Protein AF-A0A947EAZ1-F1 (afdb_monomer_lite)

Secondary structure (DSSP, 8-state):
----PPPP---SSSSS-S-PPPS------SB-TTT--B--GGGS---S-TT-SSSSSEESHHHHHHHHHT-EEPPPTTS--TT-SS-SSEESHHHHHHHHHT-EETT-SSS-PPPSSHHHHHHHH-SS-HHHHHHHHHTT-SS---

Foldseek 3Di:
DDPPDDDQDDDPPPPPDSPDDDQQPDPDDQADPVPRDGDPHPVPPPLLALQPPVSPQFLDPVSLVVLVVQFFAADDPPDDDSLPSVPPRGSDDVSVVSSVVRGTGGPPPDPPDLQCDLVSLCVPPNPPDVVSSVVSVVSNPPDDDD

Structure (mmCIF, N/CA/C/O backbone):
data_AF-A0A947EAZ1-F1
#
_entry.id   AF-A0A947EAZ1-F1
#
loop_
_atom_site.group_PDB
_atom_site.id
_atom_site.type_symbol
_atom_site.label_atom_id
_atom_site.label_alt_id
_atom_site.label_comp_id
_atom_site.label_asym_id
_atom_site.label_entity_id
_atom_site.label_seq_id
_atom_site.pdbx_PDB_ins_code
_atom_site.Cartn_x
_atom_site.Cartn_y
_atom_site.Cartn_z
_atom_site.occupancy
_atom_site.B_iso_or_equiv
_atom_site.auth_seq_id
_atom_site.auth_comp_id
_atom_site.auth_asym_id
_atom_site.auth_atom_id
_atom_site.pdbx_PDB_model_num
ATOM 1 N N . MET A 1 1 ? -27.838 2.199 -45.015 1.00 45.12 1 MET A N 1
ATOM 2 C CA . MET A 1 1 ? -26.483 2.720 -44.759 1.00 45.12 1 MET A CA 1
ATOM 3 C C . MET A 1 1 ? -26.013 1.979 -43.521 1.00 45.12 1 MET A C 1
ATOM 5 O O . MET A 1 1 ? -26.511 2.280 -42.447 1.00 45.12 1 MET A O 1
ATOM 9 N N . ALA A 1 2 ? -25.256 0.896 -43.696 1.00 48.41 2 ALA A N 1
ATOM 10 C CA . ALA A 1 2 ? -24.680 0.163 -42.573 1.00 48.41 2 ALA A CA 1
ATOM 11 C C . ALA A 1 2 ? -23.362 0.857 -42.231 1.00 48.41 2 ALA A C 1
ATOM 13 O O . ALA A 1 2 ? -22.589 1.166 -43.136 1.00 48.41 2 ALA A O 1
ATOM 14 N N . ILE A 1 3 ? -23.172 1.186 -40.961 1.00 51.41 3 ILE A N 1
ATOM 15 C CA . ILE A 1 3 ? -21.906 1.707 -40.462 1.00 51.41 3 ILE A CA 1
ATOM 16 C C . ILE A 1 3 ? -21.014 0.469 -40.354 1.00 51.41 3 ILE A C 1
ATOM 18 O O . ILE A 1 3 ? -21.191 -0.326 -39.437 1.00 51.41 3 ILE A O 1
ATOM 22 N N . GLU A 1 4 ? -20.161 0.231 -41.348 1.00 51.47 4 GLU A N 1
ATOM 23 C CA . GLU A 1 4 ? -19.067 -0.730 -41.199 1.00 51.47 4 GLU A CA 1
ATOM 24 C C . GLU A 1 4 ? -18.125 -0.138 -40.150 1.00 51.47 4 GLU A C 1
ATOM 26 O O . GLU A 1 4 ? -17.529 0.918 -40.371 1.00 51.47 4 GLU A O 1
ATOM 31 N N . ALA A 1 5 ? -18.069 -0.764 -38.974 1.00 59.72 5 ALA A N 1
ATOM 32 C CA . ALA A 1 5 ? -16.995 -0.501 -38.032 1.00 59.72 5 ALA A CA 1
ATOM 33 C C . ALA A 1 5 ? -15.673 -0.811 -38.747 1.00 59.72 5 ALA A C 1
ATOM 35 O O . ALA A 1 5 ? -15.594 -1.781 -39.505 1.00 59.72 5 ALA A O 1
ATOM 36 N N . HIS A 1 6 ? -14.667 0.046 -38.572 1.00 63.91 6 HIS A N 1
ATOM 37 C CA . HIS A 1 6 ? -13.336 -0.258 -39.087 1.00 63.91 6 HIS A CA 1
ATOM 38 C C . HIS A 1 6 ? -12.886 -1.606 -38.504 1.00 63.91 6 HIS A C 1
ATOM 40 O O . HIS A 1 6 ? -13.128 -1.824 -37.317 1.00 63.91 6 HIS A O 1
ATOM 46 N N . PRO A 1 7 ? -12.306 -2.508 -39.320 1.00 68.88 7 PRO A N 1
ATOM 47 C CA . PRO A 1 7 ? -11.791 -3.766 -38.801 1.00 68.88 7 PRO A CA 1
ATOM 48 C C . PRO A 1 7 ? -10.711 -3.455 -37.769 1.00 68.88 7 PRO A C 1
ATOM 50 O O . PRO A 1 7 ? -9.896 -2.558 -38.006 1.00 68.88 7 PRO A O 1
ATOM 53 N N . ASP A 1 8 ? -10.748 -4.165 -36.645 1.00 75.69 8 ASP A N 1
ATOM 54 C CA . ASP A 1 8 ? -9.649 -4.134 -35.692 1.00 75.69 8 ASP A CA 1
ATOM 55 C C . ASP A 1 8 ? -8.404 -4.748 -36.336 1.00 75.69 8 ASP A C 1
ATOM 57 O O . ASP A 1 8 ? -8.518 -5.644 -37.176 1.00 75.69 8 ASP A O 1
ATOM 61 N N . THR A 1 9 ? -7.236 -4.188 -36.043 1.00 84.38 9 THR A N 1
ATOM 62 C CA . THR A 1 9 ? -5.968 -4.595 -36.674 1.00 84.38 9 THR A CA 1
ATOM 63 C C . THR A 1 9 ? -4.790 -4.561 -35.704 1.00 84.38 9 THR A C 1
ATOM 65 O O . THR A 1 9 ? -3.645 -4.493 -36.166 1.00 84.38 9 THR A O 1
ATOM 68 N N . PHE A 1 10 ? -5.037 -4.428 -34.398 1.00 83.44 10 PHE A N 1
ATOM 69 C CA . PHE A 1 10 ? -3.977 -4.171 -33.430 1.00 83.44 10 PHE A CA 1
ATOM 70 C C . PHE A 1 10 ? -4.006 -5.142 -32.250 1.00 83.44 10 PHE A C 1
ATOM 72 O O . PHE A 1 10 ? -4.624 -4.862 -31.236 1.00 83.44 10 PHE A O 1
ATOM 79 N N . ASP A 1 11 ? -3.186 -6.183 -32.355 1.00 83.62 11 ASP A N 1
ATOM 80 C CA . ASP A 1 11 ? -2.791 -7.082 -31.267 1.00 83.62 11 ASP A CA 1
ATOM 81 C C . ASP A 1 11 ? -2.188 -6.311 -30.064 1.00 83.62 11 ASP A C 1
ATOM 83 O O . ASP A 1 11 ? -1.036 -5.849 -30.097 1.00 83.62 11 ASP A O 1
ATOM 87 N N . LEU A 1 12 ? -2.996 -6.111 -29.013 1.00 79.75 12 LEU A N 1
ATOM 88 C CA . LEU A 1 12 ? -2.621 -5.363 -27.806 1.00 79.75 12 LEU A CA 1
ATOM 89 C C . LEU A 1 12 ? -1.857 -6.197 -26.766 1.00 79.75 12 LEU A C 1
ATOM 91 O O . LEU A 1 12 ? -1.069 -5.611 -26.015 1.00 79.75 12 LEU A O 1
ATOM 95 N N . ASP A 1 13 ? -2.083 -7.511 -26.680 1.00 75.56 13 ASP A N 1
ATOM 96 C CA . ASP A 1 13 ? -1.499 -8.378 -25.642 1.00 75.56 13 ASP A CA 1
ATOM 97 C C . ASP A 1 13 ? -0.397 -9.327 -26.154 1.00 75.56 13 ASP A C 1
ATOM 99 O O . ASP A 1 13 ? 0.330 -9.935 -25.359 1.00 75.56 13 ASP A O 1
ATOM 103 N N . GLY A 1 14 ? -0.165 -9.340 -27.465 1.00 83.62 14 GLY A N 1
ATOM 104 C CA . GLY A 1 14 ? 0.956 -9.986 -28.131 1.00 83.62 14 GLY A CA 1
ATOM 105 C C . GLY A 1 14 ? 0.789 -11.490 -28.327 1.00 83.62 14 GLY A C 1
ATOM 106 O O . GLY A 1 14 ? 1.807 -12.178 -28.499 1.00 83.62 14 GLY A O 1
ATOM 107 N N . ASP A 1 15 ? -0.432 -12.023 -28.251 1.00 85.06 15 ASP A N 1
ATOM 108 C CA . ASP A 1 15 ? -0.695 -13.455 -28.414 1.00 85.06 15 ASP A CA 1
ATOM 109 C C . ASP A 1 15 ? -0.904 -13.890 -29.881 1.00 85.06 15 ASP A C 1
ATOM 111 O O . ASP A 1 15 ? -0.826 -15.087 -30.201 1.00 85.06 15 ASP A O 1
ATOM 115 N N . GLY A 1 16 ? -0.990 -12.913 -30.789 1.00 81.12 16 GLY A N 1
ATOM 116 C CA . GLY A 1 16 ? -1.001 -13.108 -32.232 1.00 81.12 16 GLY A CA 1
ATOM 117 C C . GLY A 1 16 ? -2.388 -13.207 -32.860 1.00 81.12 16 GLY A C 1
ATOM 118 O O . GLY A 1 16 ? -2.468 -13.620 -34.027 1.00 81.12 16 GLY A O 1
ATOM 119 N N . ASP A 1 17 ? -3.444 -12.840 -32.137 1.00 85.12 17 ASP A N 1
ATOM 120 C CA . ASP A 1 17 ? -4.743 -12.507 -32.715 1.00 85.12 17 ASP A CA 1
ATOM 121 C C . ASP A 1 17 ? -5.172 -11.052 -32.426 1.00 85.12 17 ASP A C 1
ATOM 123 O O . ASP A 1 17 ? -4.487 -10.305 -31.735 1.00 85.12 17 ASP A O 1
ATOM 127 N N . ASP A 1 18 ? -6.240 -10.621 -33.104 1.00 84.31 18 ASP A N 1
ATOM 128 C CA . ASP A 1 18 ? -6.851 -9.292 -32.944 1.00 84.31 18 ASP A CA 1
ATOM 129 C C . ASP A 1 18 ? -8.175 -9.419 -32.140 1.00 84.31 18 ASP A C 1
ATOM 131 O O . ASP A 1 18 ? -9.098 -8.626 -32.323 1.00 84.31 18 ASP A O 1
ATOM 135 N N . ASP A 1 19 ? -8.350 -10.508 -31.372 1.00 77.50 19 ASP A N 1
ATOM 136 C CA . ASP A 1 19 ? -9.519 -10.749 -30.518 1.00 77.50 19 ASP A CA 1
ATOM 137 C C . ASP A 1 19 ? -9.142 -10.382 -29.075 1.00 77.50 19 ASP A C 1
ATOM 139 O O . ASP A 1 19 ? -8.857 -11.237 -28.234 1.00 77.50 19 ASP A O 1
ATOM 143 N N . GLU A 1 20 ? -9.178 -9.091 -28.745 1.00 69.75 20 GLU A N 1
ATOM 144 C CA . GLU A 1 20 ? -8.755 -8.662 -27.416 1.00 69.75 20 GLU A CA 1
ATOM 145 C C . GLU A 1 20 ? -9.798 -9.081 -26.368 1.00 69.75 20 GLU A C 1
ATOM 147 O O . GLU A 1 20 ? -10.984 -8.719 -26.469 1.00 69.75 20 GLU A O 1
ATOM 152 N N . PRO A 1 21 ? -9.401 -9.802 -25.302 1.00 61.66 21 PRO A N 1
ATOM 153 C CA . PRO A 1 21 ? -10.287 -9.986 -24.172 1.00 61.66 21 PRO A CA 1
ATOM 154 C C . PRO A 1 21 ? -10.644 -8.601 -23.630 1.00 61.66 21 PRO A C 1
ATOM 156 O O . PRO A 1 21 ? -9.773 -7.786 -23.309 1.00 61.66 21 PRO A O 1
ATOM 159 N N . THR A 1 22 ? -11.946 -8.321 -23.505 1.00 55.69 22 THR A N 1
ATOM 160 C CA . THR A 1 22 ? -12.371 -7.165 -22.718 1.00 55.69 22 THR A CA 1
ATOM 161 C C . THR A 1 22 ? -11.707 -7.260 -21.337 1.00 55.69 22 THR A C 1
ATOM 163 O O . THR A 1 22 ? -11.517 -8.373 -20.848 1.00 55.69 22 THR A O 1
ATOM 166 N N . PRO A 1 23 ? -11.318 -6.146 -20.690 1.00 57.59 23 PRO A N 1
ATOM 167 C CA . PRO A 1 23 ? -10.522 -6.184 -19.455 1.00 57.59 23 PRO A CA 1
ATOM 168 C C . PRO A 1 23 ? -11.138 -6.919 -18.236 1.00 57.59 23 PRO A C 1
ATOM 170 O O . PRO A 1 23 ? -10.601 -6.824 -17.139 1.00 57.59 23 PRO A O 1
ATOM 173 N N . ASP A 1 24 ? -12.254 -7.636 -18.358 1.00 57.22 24 ASP A N 1
ATOM 174 C CA . ASP A 1 24 ? -12.866 -8.469 -17.318 1.00 57.22 24 ASP A CA 1
ATOM 175 C C . ASP A 1 24 ? -12.293 -9.898 -17.344 1.00 57.22 24 ASP A C 1
ATOM 177 O O . ASP A 1 24 ? -12.861 -10.842 -17.892 1.00 57.22 24 ASP A O 1
ATOM 181 N N . ARG A 1 25 ? -11.103 -10.080 -16.761 1.00 54.19 25 ARG A N 1
ATOM 182 C CA . ARG A 1 25 ? -10.457 -11.399 -16.635 1.00 54.19 25 ARG A CA 1
ATOM 183 C C . ARG A 1 25 ? -11.120 -12.274 -15.557 1.00 54.19 25 ARG A C 1
ATOM 185 O O . ARG A 1 25 ? -10.440 -12.816 -14.685 1.00 54.19 25 ARG A O 1
ATOM 192 N N . ASP A 1 26 ? -12.424 -12.485 -15.611 1.00 60.81 26 ASP A N 1
ATOM 193 C CA . ASP A 1 26 ? -13.119 -13.386 -14.703 1.00 60.81 26 ASP A CA 1
ATOM 194 C C . ASP A 1 26 ? -14.304 -14.065 -15.405 1.00 60.81 26 ASP A C 1
ATOM 196 O O . ASP A 1 26 ? -15.175 -13.457 -16.006 1.00 60.81 26 ASP A O 1
ATOM 200 N N . ARG A 1 27 ? -14.389 -15.401 -15.343 1.00 51.78 27 ARG A N 1
ATOM 201 C CA . ARG A 1 27 ? -15.601 -16.131 -15.785 1.00 51.78 27 ARG A CA 1
ATOM 202 C C . ARG A 1 27 ? -16.759 -15.950 -14.784 1.00 51.78 27 ARG A C 1
ATOM 204 O O . ARG A 1 27 ? -17.506 -16.899 -14.529 1.00 51.78 27 ARG A O 1
ATOM 211 N N . GLY A 1 28 ? -16.854 -14.777 -14.166 1.00 56.34 28 GLY A N 1
ATOM 212 C CA . GLY A 1 28 ? -17.912 -14.369 -13.262 1.00 56.34 28 GLY A CA 1
ATOM 213 C C . GLY A 1 28 ? -19.186 -14.034 -14.027 1.00 56.34 28 GLY A C 1
ATOM 214 O O . GLY A 1 28 ? -19.186 -13.762 -15.227 1.00 56.34 28 GLY A O 1
ATOM 215 N N . ASN A 1 29 ? -20.325 -14.124 -13.346 1.00 60.59 29 ASN A N 1
ATOM 216 C CA . ASN A 1 29 ? -21.583 -13.688 -13.932 1.00 60.59 29 ASN A CA 1
ATOM 217 C C . ASN A 1 29 ? -21.661 -12.164 -13.790 1.00 60.59 29 ASN A C 1
ATOM 219 O O . ASN A 1 29 ? -21.826 -11.682 -12.673 1.00 60.59 29 ASN A O 1
ATOM 223 N N . ARG A 1 30 ? -21.626 -11.435 -14.914 1.00 59.81 30 ARG A N 1
ATOM 224 C CA . ARG A 1 30 ? -21.576 -9.955 -14.975 1.00 59.81 30 ARG A CA 1
ATOM 225 C C . ARG A 1 30 ? -22.678 -9.205 -14.201 1.00 59.81 30 ARG A C 1
ATOM 227 O O . ARG A 1 30 ? -22.620 -7.998 -13.996 1.00 59.81 30 ARG A O 1
ATOM 234 N N . ILE A 1 31 ? -23.735 -9.916 -13.812 1.00 59.59 31 ILE A N 1
ATOM 235 C CA . ILE A 1 31 ? -24.776 -9.441 -12.902 1.00 59.59 31 ILE A CA 1
ATOM 236 C C . ILE A 1 31 ? -24.981 -10.536 -11.863 1.00 59.59 31 ILE A C 1
ATOM 238 O O . ILE A 1 31 ? -25.527 -11.604 -12.171 1.00 59.59 31 ILE A O 1
ATOM 242 N N . SER A 1 32 ? -24.570 -10.282 -10.626 1.00 61.16 32 SER A N 1
ATOM 243 C CA . SER A 1 32 ? -24.906 -11.168 -9.518 1.00 61.16 32 SER A CA 1
ATOM 244 C C . SER A 1 32 ? -26.227 -10.705 -8.901 1.00 61.16 32 SER A C 1
ATOM 246 O O . SER A 1 32 ? -26.346 -9.664 -8.260 1.00 61.16 32 SER A O 1
ATOM 248 N N . VAL A 1 33 ? -27.278 -11.492 -9.129 1.00 60.97 33 VAL A N 1
ATOM 249 C CA . VAL A 1 33 ? -28.623 -11.192 -8.604 1.00 60.97 33 VAL A CA 1
ATOM 250 C C . VAL A 1 33 ? -28.656 -11.296 -7.069 1.00 60.97 33 VAL A C 1
ATOM 252 O O . VAL A 1 33 ? -29.577 -10.795 -6.436 1.00 60.97 33 VAL A O 1
ATOM 255 N N . GLU A 1 34 ? -27.646 -11.931 -6.465 1.00 63.78 34 GLU A N 1
ATOM 256 C CA . GLU A 1 34 ? -27.519 -12.088 -5.013 1.00 63.78 34 GLU A CA 1
ATOM 257 C C . GLU A 1 34 ? -26.873 -10.893 -4.305 1.00 63.78 34 GLU A C 1
ATOM 259 O O . GLU A 1 34 ? -27.211 -10.658 -3.147 1.00 63.78 34 GLU A O 1
ATOM 264 N N . THR A 1 35 ? -25.975 -10.138 -4.952 1.00 56.28 35 THR A N 1
ATOM 265 C CA . THR A 1 35 ? -25.279 -9.013 -4.294 1.00 56.28 35 THR A CA 1
ATOM 266 C C . THR A 1 35 ? -25.651 -7.642 -4.860 1.00 56.28 35 THR A C 1
ATOM 268 O O . THR A 1 35 ? -25.214 -6.640 -4.307 1.00 56.28 35 THR A O 1
ATOM 271 N N . GLU A 1 36 ? -26.475 -7.573 -5.919 1.00 62.66 36 GLU A N 1
ATOM 272 C CA . GLU A 1 36 ? -26.823 -6.326 -6.636 1.00 62.66 36 GLU A CA 1
ATOM 273 C C . GLU A 1 36 ? -25.596 -5.533 -7.131 1.00 62.66 36 GLU A C 1
ATOM 275 O O . GLU A 1 36 ? -25.705 -4.358 -7.486 1.00 62.66 36 GLU A O 1
ATOM 280 N N . LEU A 1 37 ? -24.430 -6.177 -7.199 1.00 58.22 37 LEU A N 1
ATOM 281 C CA . LEU A 1 37 ? -23.212 -5.589 -7.735 1.00 58.22 37 LEU A CA 1
ATOM 282 C C . LEU A 1 37 ? -23.124 -5.871 -9.238 1.00 58.22 37 LEU A C 1
ATOM 284 O O . LEU A 1 37 ? -23.374 -6.992 -9.703 1.00 58.22 37 LEU A O 1
ATOM 288 N N . VAL A 1 38 ? -22.813 -4.813 -9.987 1.00 62.00 38 VAL A N 1
ATOM 289 C CA . VAL A 1 38 ? -22.510 -4.864 -11.419 1.00 62.00 38 VAL A CA 1
ATOM 290 C C . VAL A 1 38 ? -21.013 -5.043 -11.541 1.00 62.00 38 VAL A C 1
ATOM 292 O O . VAL A 1 38 ? -20.299 -4.164 -11.084 1.00 62.00 38 VAL A O 1
ATOM 295 N N . ASP A 1 39 ? -20.597 -6.127 -12.182 1.00 59.25 39 ASP A N 1
ATOM 296 C CA . ASP A 1 39 ? -19.209 -6.393 -12.546 1.00 59.25 39 ASP A CA 1
ATOM 297 C C . ASP A 1 39 ? -18.726 -5.363 -13.590 1.00 59.25 39 ASP A C 1
ATOM 299 O O . ASP A 1 39 ? -19.254 -5.285 -14.708 1.00 59.25 39 ASP A O 1
ATOM 303 N N . LEU A 1 40 ? -17.771 -4.520 -13.197 1.00 61.38 40 LEU A N 1
ATOM 304 C CA . LEU A 1 40 ? -17.117 -3.493 -14.017 1.00 61.38 40 LEU A CA 1
ATOM 305 C C . LEU A 1 40 ? -15.745 -3.937 -14.579 1.00 61.38 40 LEU A C 1
ATOM 307 O O . LEU A 1 40 ? -15.012 -3.096 -15.115 1.00 61.38 40 LEU A O 1
ATOM 311 N N . GLY A 1 41 ? -15.380 -5.223 -14.492 1.00 57.75 41 GLY A N 1
ATOM 312 C CA . GLY A 1 41 ? -14.123 -5.773 -15.018 1.00 57.75 41 GLY A CA 1
ATOM 313 C C . GLY A 1 41 ? -12.860 -5.249 -14.315 1.00 57.75 41 GLY A C 1
ATOM 314 O O . GLY A 1 41 ? -12.852 -5.038 -13.106 1.00 57.75 41 GLY A O 1
ATOM 315 N N . ALA A 1 42 ? -11.771 -4.985 -15.058 1.00 52.06 42 ALA A N 1
ATOM 316 C CA . ALA A 1 42 ? -10.493 -4.458 -14.528 1.00 52.06 42 ALA A CA 1
ATOM 317 C C . ALA A 1 42 ? -10.591 -3.167 -13.684 1.00 52.06 42 ALA A C 1
ATOM 319 O O . ALA A 1 42 ? -9.617 -2.792 -13.033 1.00 52.06 42 ALA A O 1
ATOM 320 N N . TYR A 1 43 ? -11.735 -2.480 -13.676 1.00 50.00 43 TYR A N 1
ATOM 321 C CA . TYR A 1 43 ? -11.979 -1.317 -12.820 1.00 50.00 43 TYR A CA 1
ATOM 322 C C . TYR A 1 43 ? -12.484 -1.676 -11.412 1.00 50.00 43 TYR A C 1
ATOM 324 O O . TYR A 1 43 ? -12.612 -0.779 -10.581 1.00 50.00 43 TYR A O 1
ATOM 332 N N . GLU A 1 44 ? -12.761 -2.951 -11.121 1.00 50.91 44 GLU A N 1
ATOM 333 C CA . GLU A 1 44 ? -13.198 -3.412 -9.793 1.00 50.91 44 GLU A CA 1
ATOM 334 C C . GLU A 1 44 ? -12.052 -3.752 -8.849 1.00 50.91 44 GLU A C 1
ATOM 336 O O . GLU A 1 44 ? -12.248 -3.759 -7.634 1.00 50.91 44 GLU A O 1
ATOM 341 N N . HIS A 1 45 ? -10.841 -3.973 -9.373 1.00 50.03 45 HIS A N 1
ATOM 342 C CA . HIS A 1 45 ? -9.652 -4.150 -8.542 1.00 50.03 45 HIS A CA 1
ATOM 343 C C . HIS A 1 45 ? -9.134 -2.795 -8.046 1.00 50.03 45 HIS A C 1
ATOM 345 O O . HIS A 1 45 ? -7.973 -2.421 -8.214 1.00 50.03 45 HIS A O 1
ATOM 351 N N . VAL A 1 46 ? -10.020 -2.039 -7.409 1.00 52.53 46 VAL A N 1
ATOM 352 C CA . VAL A 1 46 ? -9.607 -1.000 -6.482 1.00 52.53 46 VAL A CA 1
ATOM 353 C C . VAL A 1 46 ? -9.254 -1.746 -5.203 1.00 52.53 46 VAL A C 1
ATOM 355 O O . VAL A 1 46 ? -10.099 -1.905 -4.323 1.00 52.53 46 VAL A O 1
ATOM 358 N N . SER A 1 47 ? -8.015 -2.244 -5.092 1.00 56.16 47 SER A N 1
ATOM 359 C CA . SER A 1 47 ? -7.487 -2.497 -3.754 1.00 56.16 47 SER A CA 1
ATOM 360 C C . SER A 1 47 ? -7.542 -1.140 -3.058 1.00 56.16 47 SER A C 1
ATOM 362 O O . SER A 1 47 ? -6.859 -0.183 -3.422 1.00 56.16 47 SER A O 1
ATOM 364 N N . VAL A 1 48 ? -8.475 -0.998 -2.116 1.00 65.94 48 VAL A N 1
ATOM 365 C CA . VAL A 1 48 ? -8.732 0.293 -1.457 1.00 65.94 48 VAL A CA 1
ATOM 366 C C . VAL A 1 48 ? -7.527 0.722 -0.601 1.00 65.94 48 VAL A C 1
ATOM 368 O O . VAL A 1 48 ? -7.480 1.839 -0.094 1.00 65.94 48 VAL A O 1
ATOM 371 N N . CYS A 1 49 ? -6.521 -0.151 -0.512 1.00 80.94 49 CYS A N 1
ATOM 372 C CA . CYS A 1 49 ? -5.182 0.119 -0.037 1.00 80.94 49 CYS A CA 1
ATOM 373 C C . CYS A 1 49 ? -4.153 -0.337 -1.078 1.00 80.94 49 CYS A C 1
ATOM 375 O O . CYS A 1 49 ? -3.964 -1.540 -1.253 1.00 80.94 49 CYS A O 1
ATOM 377 N N . PRO A 1 50 ? -3.409 0.579 -1.711 1.00 86.62 50 PRO A N 1
ATOM 378 C CA . PRO A 1 50 ? -2.237 0.192 -2.496 1.00 86.62 50 PRO A CA 1
ATOM 379 C C . PRO A 1 50 ? -1.103 -0.386 -1.626 1.00 86.62 50 PRO A C 1
ATOM 381 O O . PRO A 1 50 ? -0.165 -0.965 -2.152 1.00 86.62 50 PRO A O 1
ATOM 384 N N . ALA A 1 51 ? -1.193 -0.228 -0.302 1.00 91.00 51 ALA A N 1
ATOM 385 C CA . ALA A 1 51 ? -0.227 -0.712 0.679 1.00 91.00 51 ALA A CA 1
ATOM 386 C C . ALA A 1 51 ? -0.581 -2.076 1.308 1.00 91.00 51 ALA A C 1
ATOM 388 O O . ALA A 1 51 ? 0.139 -2.509 2.199 1.00 91.00 51 ALA A O 1
ATOM 389 N N . ASP A 1 52 ? -1.685 -2.714 0.903 1.00 91.69 52 ASP A N 1
ATOM 390 C CA . ASP A 1 52 ? -2.053 -4.072 1.333 1.00 91.69 52 ASP A CA 1
ATOM 391 C C . ASP A 1 52 ? -1.473 -5.074 0.325 1.00 91.69 52 ASP A C 1
ATOM 393 O O . ASP A 1 52 ? -2.007 -5.266 -0.771 1.00 91.69 52 ASP A O 1
ATOM 397 N N . PHE A 1 53 ? -0.316 -5.636 0.662 1.00 91.50 53 PHE A N 1
ATOM 398 C CA . PHE A 1 53 ? 0.477 -6.473 -0.233 1.00 91.50 53 PHE A CA 1
ATOM 399 C C . PHE A 1 53 ? 0.191 -7.965 -0.057 1.00 91.50 53 PHE A C 1
ATOM 401 O O . PHE A 1 53 ? 0.436 -8.732 -0.990 1.00 91.50 53 PHE A O 1
ATOM 408 N N . ASP A 1 54 ? -0.280 -8.408 1.115 1.00 90.56 54 ASP A N 1
ATOM 409 C CA . ASP A 1 54 ? -0.722 -9.799 1.308 1.00 90.56 54 ASP A CA 1
ATOM 410 C C . ASP A 1 54 ? -2.214 -10.034 1.017 1.00 90.56 54 ASP A C 1
ATOM 412 O O . ASP A 1 54 ? -2.629 -11.193 0.890 1.00 90.56 54 ASP A O 1
ATOM 416 N N . GLY A 1 55 ? -2.983 -8.966 0.795 1.00 87.75 55 GLY A N 1
ATOM 417 C CA . GLY A 1 55 ? -4.375 -9.013 0.360 1.00 87.75 55 GLY A CA 1
ATOM 418 C C . GLY A 1 55 ? -5.345 -9.382 1.480 1.00 87.75 55 GLY A C 1
ATOM 419 O O . GLY A 1 55 ? -6.432 -9.905 1.195 1.00 87.75 55 GLY A O 1
ATOM 420 N N . ASP A 1 56 ? -4.966 -9.171 2.741 1.00 88.06 56 ASP A N 1
ATOM 421 C CA . ASP A 1 56 ? -5.798 -9.480 3.905 1.00 88.06 56 ASP A CA 1
ATOM 422 C C . ASP A 1 56 ? -6.788 -8.356 4.278 1.00 88.06 56 ASP A C 1
ATOM 424 O O . ASP A 1 56 ? -7.596 -8.520 5.200 1.00 88.06 56 ASP A O 1
ATOM 428 N N . GLN A 1 57 ? -6.803 -7.269 3.496 1.00 86.19 57 GLN A N 1
ATOM 429 C CA . GLN A 1 57 ? -7.600 -6.054 3.685 1.00 86.19 57 GLN A CA 1
ATOM 430 C C . GLN A 1 57 ? -7.178 -5.221 4.900 1.00 86.19 57 GLN A C 1
ATOM 432 O O . GLN A 1 57 ? -7.971 -4.403 5.384 1.00 86.19 57 GLN A O 1
ATOM 437 N N . ILE A 1 58 ? -5.956 -5.394 5.407 1.00 86.31 58 ILE A N 1
ATOM 438 C CA . ILE A 1 58 ? -5.388 -4.644 6.525 1.00 86.31 58 ILE A CA 1
ATOM 439 C C . ILE A 1 58 ? -3.951 -4.248 6.185 1.00 86.31 58 ILE A C 1
ATOM 441 O O . ILE A 1 58 ? -3.059 -5.076 6.163 1.00 86.31 58 ILE A O 1
ATOM 445 N N . VAL A 1 59 ? -3.674 -2.948 6.082 1.00 91.12 59 VAL A N 1
ATOM 446 C CA . VAL A 1 59 ? -2.288 -2.469 6.013 1.00 91.12 59 VAL A CA 1
ATOM 447 C C . VAL A 1 59 ? -1.660 -2.580 7.397 1.00 91.12 59 VAL A C 1
ATOM 449 O O . VAL A 1 59 ? -2.006 -1.839 8.325 1.00 91.12 59 VAL A O 1
ATOM 452 N N . GLY A 1 60 ? -0.730 -3.508 7.557 1.00 92.00 60 GLY A N 1
ATOM 453 C CA . GLY A 1 60 ? -0.136 -3.825 8.842 1.00 92.00 60 GLY A CA 1
ATOM 454 C C . GLY A 1 60 ? 1.349 -4.145 8.785 1.00 92.00 60 GLY A C 1
ATOM 455 O O . GLY A 1 60 ? 2.119 -3.732 7.918 1.00 92.00 60 GLY A O 1
ATOM 456 N N . PHE A 1 61 ? 1.789 -4.882 9.802 1.00 95.81 61 PHE A N 1
ATOM 457 C CA . PHE A 1 61 ? 3.200 -5.220 9.949 1.00 95.81 61 PHE A CA 1
ATOM 458 C C . PHE A 1 61 ? 3.685 -6.188 8.866 1.00 95.81 61 PHE A C 1
ATOM 460 O O . PHE A 1 61 ? 4.856 -6.139 8.494 1.00 95.81 61 PHE A O 1
ATOM 467 N N . ALA A 1 62 ? 2.803 -7.057 8.366 1.00 95.94 62 ALA A N 1
ATOM 468 C CA . ALA A 1 62 ? 3.125 -7.960 7.272 1.00 95.94 62 ALA A CA 1
ATOM 469 C C . ALA A 1 62 ? 3.468 -7.166 6.004 1.00 95.94 62 ALA A C 1
ATOM 471 O O . ALA A 1 62 ? 4.542 -7.374 5.438 1.00 95.94 62 ALA A O 1
ATOM 472 N N . ASP A 1 63 ? 2.653 -6.178 5.642 1.00 95.44 63 ASP A N 1
ATOM 473 C CA . ASP A 1 63 ? 2.885 -5.310 4.482 1.00 95.44 63 ASP A CA 1
ATOM 474 C C . ASP A 1 63 ? 4.142 -4.464 4.622 1.00 95.44 63 ASP A C 1
ATOM 476 O O . ASP A 1 63 ? 4.963 -4.390 3.707 1.00 95.44 63 ASP A O 1
ATOM 480 N N . LEU A 1 64 ? 4.358 -3.891 5.809 1.00 96.81 64 LEU A N 1
ATOM 481 C CA . LEU A 1 64 ? 5.579 -3.149 6.103 1.00 96.81 64 LEU A CA 1
ATOM 482 C C . LEU A 1 64 ? 6.827 -4.015 5.898 1.00 96.81 64 LEU A C 1
ATOM 484 O O . LEU A 1 64 ? 7.814 -3.557 5.321 1.00 96.81 64 LEU A O 1
ATOM 488 N N . LEU A 1 65 ? 6.809 -5.264 6.370 1.00 97.56 65 LEU A N 1
ATOM 489 C CA . LEU A 1 65 ? 7.931 -6.174 6.165 1.00 97.56 65 LEU A CA 1
ATOM 490 C C . LEU A 1 65 ? 8.125 -6.522 4.689 1.00 97.56 65 LEU A C 1
ATOM 492 O O . LEU A 1 65 ? 9.272 -6.628 4.258 1.00 97.56 65 LEU A O 1
ATOM 496 N N . GLN A 1 66 ? 7.046 -6.679 3.921 1.00 96.12 66 GLN A N 1
ATOM 497 C CA . GLN A 1 66 ? 7.136 -6.921 2.482 1.00 96.12 66 GLN A CA 1
ATOM 498 C C . GLN A 1 66 ? 7.751 -5.725 1.742 1.00 96.12 66 GLN A C 1
ATOM 500 O O . GLN A 1 66 ? 8.645 -5.928 0.920 1.00 96.12 66 GLN A O 1
ATOM 505 N N . LEU A 1 67 ? 7.375 -4.490 2.091 1.00 97.06 67 LEU A N 1
ATOM 506 C CA . LEU A 1 67 ? 7.999 -3.282 1.541 1.00 97.06 67 LEU A CA 1
ATOM 507 C C . LEU A 1 67 ? 9.493 -3.220 1.878 1.00 97.06 67 LEU A C 1
ATOM 509 O O . LEU A 1 67 ? 10.333 -3.053 0.997 1.00 97.06 67 LEU A O 1
ATOM 513 N N . LEU A 1 68 ? 9.849 -3.413 3.152 1.00 97.06 68 LEU A N 1
ATOM 514 C CA . LEU A 1 68 ? 11.246 -3.364 3.596 1.00 97.06 68 LEU A CA 1
ATOM 515 C C . LEU A 1 68 ? 12.103 -4.487 2.994 1.00 97.06 68 LEU A C 1
ATOM 517 O O . LEU A 1 68 ? 13.307 -4.304 2.807 1.00 97.06 68 LEU A O 1
ATOM 521 N N . ALA A 1 69 ? 11.509 -5.643 2.693 1.00 97.00 69 ALA A N 1
ATOM 522 C CA . ALA A 1 69 ? 12.197 -6.749 2.032 1.00 97.00 69 ALA A CA 1
ATOM 523 C C . ALA A 1 69 ? 12.556 -6.441 0.569 1.00 97.00 69 ALA A C 1
ATOM 525 O O . ALA A 1 69 ? 13.511 -7.024 0.054 1.00 97.00 69 ALA A O 1
ATOM 526 N N . ASN A 1 70 ? 11.834 -5.519 -0.072 1.00 95.75 70 ASN A N 1
ATOM 527 C CA . ASN A 1 70 ? 12.001 -5.143 -1.477 1.00 95.75 70 ASN A CA 1
ATOM 528 C C . ASN A 1 70 ? 12.574 -3.727 -1.653 1.00 95.75 70 ASN A C 1
ATOM 530 O O . ASN A 1 70 ? 12.398 -3.112 -2.696 1.00 95.75 70 ASN A O 1
ATOM 534 N N . TRP A 1 71 ? 13.277 -3.213 -0.641 1.00 97.56 71 TRP A N 1
ATOM 535 C CA . TRP A 1 71 ? 13.838 -1.863 -0.647 1.00 97.56 71 TRP A CA 1
ATOM 536 C C . TRP A 1 71 ? 14.877 -1.641 -1.757 1.00 97.56 71 TRP A C 1
ATOM 538 O O . TRP A 1 71 ? 15.820 -2.428 -1.904 1.00 97.56 71 TRP A O 1
ATOM 548 N N . GLY A 1 72 ? 14.788 -0.496 -2.436 1.00 96.50 72 GLY A N 1
ATOM 549 C CA . GLY A 1 72 ? 15.696 -0.086 -3.506 1.00 96.50 72 GLY A CA 1
ATOM 550 C C . GLY A 1 72 ? 15.055 -0.136 -4.898 1.00 96.50 72 GLY A C 1
ATOM 551 O O . GLY A 1 72 ? 13.833 -0.134 -5.005 1.00 96.50 72 GLY A O 1
ATOM 552 N N . PRO A 1 73 ? 15.868 -0.159 -5.969 1.00 96.69 73 PRO A N 1
ATOM 553 C CA . PRO A 1 73 ? 15.370 -0.006 -7.330 1.00 96.69 73 PRO A CA 1
ATOM 554 C C . PRO A 1 73 ? 14.484 -1.166 -7.756 1.00 96.69 73 PRO A C 1
ATOM 556 O O . PRO A 1 73 ? 14.833 -2.338 -7.558 1.00 96.69 73 PRO A O 1
ATOM 559 N N . CYS A 1 74 ? 13.379 -0.824 -8.412 1.00 95.38 74 CYS A N 1
ATOM 560 C CA . CYS A 1 74 ? 12.489 -1.805 -8.999 1.00 95.38 74 CYS A CA 1
ATOM 561 C C . CYS A 1 74 ? 13.170 -2.561 -10.154 1.00 95.38 74 CYS A C 1
ATOM 563 O O . CYS A 1 74 ? 14.024 -2.024 -10.871 1.00 95.38 74 CYS A O 1
ATOM 565 N N . PRO A 1 75 ? 12.822 -3.844 -10.354 1.00 91.56 75 PRO A N 1
ATOM 566 C CA . PRO A 1 75 ? 13.300 -4.607 -11.496 1.00 91.56 75 PRO A CA 1
ATOM 567 C C . PRO A 1 75 ? 12.752 -4.031 -12.809 1.00 91.56 75 PRO A C 1
ATOM 569 O O . PRO A 1 75 ? 11.655 -3.488 -12.867 1.00 91.56 75 PRO A O 1
ATOM 572 N N . ALA A 1 76 ? 13.511 -4.193 -13.896 1.00 85.81 76 ALA A N 1
ATOM 573 C CA . ALA A 1 76 ? 13.051 -3.764 -15.211 1.00 85.81 76 ALA A CA 1
ATOM 574 C C . ALA A 1 76 ? 11.824 -4.587 -15.677 1.00 85.81 76 ALA A C 1
ATOM 576 O O . ALA A 1 76 ? 11.735 -5.788 -15.372 1.00 85.81 76 ALA A O 1
ATOM 577 N N . PRO A 1 77 ? 10.923 -3.988 -16.483 1.00 80.25 77 PRO A N 1
ATOM 578 C CA . PRO A 1 77 ? 9.794 -4.696 -17.078 1.00 80.25 77 PRO A CA 1
ATOM 579 C C . PRO A 1 77 ? 10.234 -5.974 -17.816 1.00 80.25 77 PRO A C 1
ATOM 581 O O . PRO A 1 77 ? 11.307 -5.988 -18.432 1.00 80.25 77 PRO A O 1
ATOM 584 N N . PRO A 1 78 ? 9.434 -7.057 -17.783 1.00 81.38 78 PRO A N 1
ATOM 585 C CA . PRO A 1 78 ? 8.036 -7.125 -17.336 1.00 81.38 78 PRO A CA 1
ATOM 586 C C . PRO A 1 78 ? 7.854 -7.517 -15.858 1.00 81.38 78 PRO A C 1
ATOM 588 O O . PRO A 1 78 ? 6.765 -7.922 -15.467 1.00 81.38 78 PRO A O 1
ATOM 591 N N . THR A 1 79 ? 8.912 -7.480 -15.042 1.00 84.81 79 THR A N 1
ATOM 592 C CA . THR A 1 79 ? 8.793 -7.867 -13.627 1.00 84.81 79 THR A CA 1
ATOM 593 C C . THR A 1 79 ? 8.039 -6.781 -12.866 1.00 84.81 79 THR A C 1
ATOM 595 O O . THR A 1 79 ? 8.422 -5.618 -12.932 1.00 84.81 79 THR A O 1
ATOM 598 N N . GLU A 1 80 ? 6.981 -7.155 -12.153 1.00 84.56 80 GLU A N 1
ATOM 599 C CA . GLU A 1 80 ? 6.175 -6.212 -11.375 1.00 84.56 80 GLU A CA 1
ATOM 600 C C . GLU A 1 80 ? 6.892 -5.782 -10.085 1.00 84.56 80 GLU A C 1
ATOM 602 O O . GLU A 1 80 ? 7.659 -6.549 -9.494 1.00 84.56 80 GLU A O 1
ATOM 607 N N . CYS A 1 81 ? 6.622 -4.552 -9.645 1.00 90.88 81 CYS A N 1
ATOM 608 C CA . CYS A 1 81 ? 7.159 -3.959 -8.421 1.00 90.88 81 CYS A CA 1
ATOM 609 C C . CYS A 1 81 ? 6.016 -3.330 -7.606 1.00 90.88 81 CYS A C 1
ATOM 611 O O . CYS A 1 81 ? 5.863 -2.114 -7.594 1.00 90.88 81 CYS A O 1
ATOM 613 N N . PRO A 1 82 ? 5.169 -4.141 -6.951 1.00 90.69 82 PRO A N 1
ATOM 614 C CA . PRO A 1 82 ? 3.979 -3.633 -6.263 1.00 90.69 82 PRO A CA 1
ATOM 615 C C . PRO A 1 82 ? 4.298 -2.707 -5.078 1.00 90.69 82 PRO A C 1
ATOM 617 O O . PRO A 1 82 ? 3.436 -1.952 -4.650 1.00 90.69 82 PRO A O 1
ATOM 620 N N . TRP A 1 83 ? 5.525 -2.758 -4.547 1.00 94.19 83 TRP A N 1
ATOM 621 C CA . TRP A 1 83 ? 5.965 -1.950 -3.405 1.00 94.19 83 TRP A CA 1
ATOM 622 C C . TRP A 1 83 ? 6.378 -0.515 -3.764 1.00 94.19 83 TRP A C 1
ATOM 624 O O . TRP A 1 83 ? 6.579 0.279 -2.848 1.00 94.19 83 TRP A O 1
ATOM 634 N N . ASP A 1 84 ? 6.511 -0.194 -5.054 1.00 94.62 84 ASP A N 1
ATOM 635 C CA . ASP A 1 84 ? 6.686 1.172 -5.565 1.00 94.62 84 ASP A CA 1
ATOM 636 C C . ASP A 1 84 ? 5.299 1.771 -5.821 1.00 94.62 84 ASP A C 1
ATOM 638 O O . ASP A 1 84 ? 4.704 1.638 -6.893 1.00 94.62 84 ASP A O 1
ATOM 642 N N . ILE A 1 85 ? 4.740 2.347 -4.760 1.00 92.19 85 ILE A N 1
ATOM 643 C CA . ILE A 1 85 ? 3.370 2.852 -4.718 1.00 92.19 85 ILE A CA 1
ATOM 644 C C . ILE A 1 85 ? 3.293 4.238 -5.368 1.00 92.19 85 ILE A C 1
ATOM 646 O O . ILE A 1 85 ? 2.245 4.612 -5.905 1.00 92.19 85 ILE A O 1
ATOM 650 N N . ASP A 1 86 ? 4.376 5.020 -5.303 1.00 90.69 86 ASP A N 1
ATOM 651 C CA . ASP A 1 86 ? 4.441 6.349 -5.916 1.00 90.69 86 ASP A CA 1
ATOM 652 C C . ASP A 1 86 ? 4.881 6.341 -7.393 1.00 90.69 86 ASP A C 1
ATOM 654 O O . ASP A 1 86 ? 4.833 7.393 -8.043 1.00 90.69 86 ASP A O 1
ATOM 658 N N . ALA A 1 87 ? 5.193 5.157 -7.935 1.00 90.81 87 ALA A N 1
ATOM 659 C CA . ALA A 1 87 ? 5.613 4.908 -9.313 1.00 90.81 87 ALA A CA 1
ATOM 660 C C . ALA A 1 87 ? 6.886 5.684 -9.692 1.00 90.81 87 ALA A C 1
ATOM 662 O O . ALA A 1 87 ? 6.970 6.289 -10.771 1.00 90.81 87 ALA A O 1
ATOM 663 N N . SER A 1 88 ? 7.856 5.710 -8.779 1.00 93.12 88 SER A N 1
ATOM 664 C CA . SER A 1 88 ? 9.146 6.384 -8.952 1.00 93.12 88 SER A CA 1
ATOM 665 C C . SER A 1 88 ? 10.255 5.495 -9.525 1.00 93.12 88 SER A C 1
ATOM 667 O O . SER A 1 88 ? 11.356 6.001 -9.758 1.00 93.12 88 SER A O 1
ATOM 669 N N . ASP A 1 89 ? 9.968 4.219 -9.796 1.00 93.00 89 ASP A N 1
ATOM 670 C CA . ASP A 1 89 ? 10.908 3.147 -10.155 1.00 93.00 89 ASP A CA 1
ATOM 671 C C . ASP A 1 89 ? 11.865 2.731 -9.007 1.00 93.00 89 ASP A C 1
ATOM 673 O O . ASP A 1 89 ? 12.812 1.961 -9.219 1.00 93.00 89 ASP A O 1
ATOM 677 N N . ASP A 1 90 ? 11.623 3.190 -7.774 1.00 96.25 90 ASP A N 1
ATOM 678 C CA . ASP A 1 90 ? 12.438 2.915 -6.586 1.00 96.25 90 ASP A CA 1
ATOM 679 C C . ASP A 1 90 ? 11.55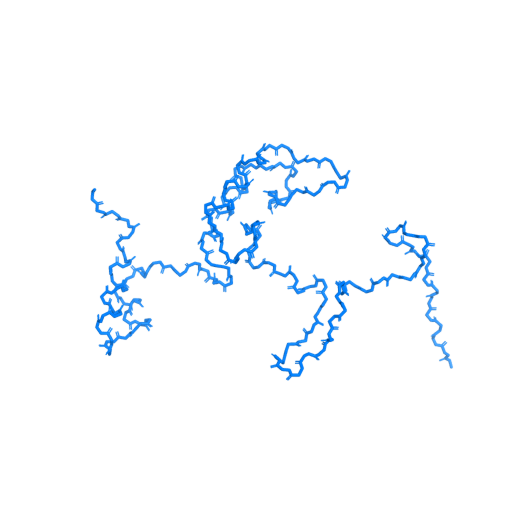2 2.730 -5.339 1.00 96.25 90 ASP A C 1
ATOM 681 O O . ASP A 1 90 ? 10.897 3.663 -4.893 1.00 96.25 90 ASP A O 1
ATOM 685 N N . VAL A 1 91 ? 11.631 1.570 -4.677 1.00 97.25 91 VAL A N 1
ATOM 686 C CA . VAL A 1 91 ? 10.978 1.336 -3.377 1.00 97.25 91 VAL A CA 1
ATOM 687 C C . VAL A 1 91 ? 11.763 2.052 -2.283 1.00 97.25 91 VAL A C 1
ATOM 689 O O . VAL A 1 91 ? 12.877 1.645 -1.914 1.00 97.25 91 VAL A O 1
ATOM 692 N N . GLY A 1 92 ? 11.188 3.120 -1.740 1.00 96.88 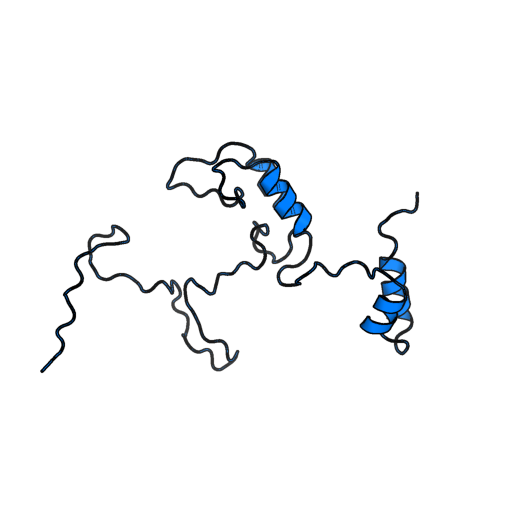92 GLY A N 1
ATOM 693 C CA . GLY A 1 92 ? 11.895 4.025 -0.850 1.00 96.88 92 GLY A CA 1
ATOM 694 C C . GLY A 1 92 ? 11.056 4.640 0.261 1.00 96.88 92 GLY A C 1
ATOM 695 O O . GLY A 1 92 ? 10.079 4.100 0.778 1.00 96.88 92 GLY A O 1
ATOM 696 N N . PHE A 1 93 ? 11.523 5.803 0.714 1.00 97.44 93 PHE A N 1
ATOM 697 C CA . PHE A 1 93 ? 10.916 6.483 1.852 1.00 97.44 93 PHE A CA 1
ATOM 698 C C . PHE A 1 93 ? 9.511 7.005 1.536 1.00 97.44 93 PHE A C 1
ATOM 700 O O . PHE A 1 93 ? 8.674 7.030 2.434 1.00 97.44 93 PHE A O 1
ATOM 707 N N . THR A 1 94 ? 9.244 7.410 0.293 1.00 96.75 94 THR A N 1
ATOM 708 C CA . THR A 1 94 ? 7.913 7.884 -0.099 1.00 96.75 94 THR A CA 1
ATOM 709 C C . THR A 1 94 ? 6.887 6.758 -0.004 1.00 96.75 94 THR A C 1
ATOM 711 O O . THR A 1 94 ? 5.849 6.955 0.624 1.00 96.75 94 THR A O 1
ATOM 714 N N . ASP A 1 95 ? 7.216 5.561 -0.490 1.00 96.19 95 ASP A N 1
ATOM 715 C CA . ASP A 1 95 ? 6.346 4.379 -0.400 1.00 96.19 95 ASP A CA 1
ATOM 716 C C . ASP A 1 95 ? 6.101 3.964 1.048 1.00 96.19 95 ASP A C 1
ATOM 718 O O . ASP A 1 95 ? 4.969 3.695 1.453 1.00 96.19 95 ASP A O 1
ATOM 722 N N . LEU A 1 96 ? 7.148 4.009 1.880 1.00 96.69 96 LEU A N 1
ATOM 723 C CA . LEU A 1 96 ? 7.018 3.769 3.315 1.00 96.69 96 LEU A CA 1
ATOM 724 C C . LEU A 1 96 ? 6.013 4.730 3.968 1.00 96.69 96 LEU A C 1
ATOM 726 O O . LEU A 1 96 ? 5.233 4.311 4.824 1.00 96.69 96 LEU A O 1
ATOM 730 N N . LEU A 1 97 ? 6.012 6.012 3.589 1.00 94.50 97 LEU A N 1
ATOM 731 C CA . LEU A 1 97 ? 5.037 6.969 4.116 1.00 94.50 97 LEU A CA 1
ATOM 732 C C . LEU A 1 97 ? 3.608 6.635 3.684 1.00 94.50 97 LEU A C 1
ATOM 734 O O . LEU A 1 97 ? 2.687 6.878 4.463 1.00 94.50 97 LEU A O 1
ATOM 738 N N . VAL A 1 98 ? 3.414 6.059 2.496 1.00 91.00 98 VAL A N 1
ATOM 739 C CA . VAL A 1 98 ? 2.095 5.593 2.051 1.00 91.00 98 VAL A CA 1
ATOM 740 C C . VAL A 1 98 ? 1.623 4.411 2.901 1.00 91.00 98 VAL A C 1
ATOM 742 O O . VAL A 1 98 ? 0.496 4.447 3.393 1.00 91.00 98 VAL A O 1
ATOM 745 N N . VAL A 1 99 ? 2.489 3.426 3.172 1.00 93.00 99 VAL A N 1
ATOM 746 C CA . VAL A 1 99 ? 2.164 2.296 4.069 1.00 93.00 99 VAL A CA 1
ATOM 747 C C . VAL A 1 99 ? 1.797 2.788 5.469 1.00 93.00 99 VAL A C 1
ATOM 749 O O . VAL A 1 99 ? 0.769 2.407 6.023 1.00 93.00 99 VAL A O 1
ATOM 752 N N . LEU A 1 100 ? 2.606 3.678 6.047 1.00 91.31 100 LEU A N 1
ATOM 753 C CA . LEU A 1 100 ? 2.343 4.210 7.386 1.00 91.31 100 LEU A CA 1
ATOM 754 C C . LEU A 1 100 ? 1.097 5.106 7.434 1.00 91.31 100 LEU A C 1
ATOM 756 O O . LEU A 1 100 ? 0.405 5.128 8.449 1.00 91.31 100 LEU A O 1
ATOM 760 N N . GLY A 1 101 ? 0.803 5.835 6.356 1.00 87.19 101 GLY A N 1
ATOM 761 C CA . GLY A 1 101 ? -0.400 6.659 6.235 1.00 87.19 101 GLY A CA 1
ATOM 762 C C . GLY A 1 101 ? -1.685 5.851 6.036 1.00 87.19 101 GLY A C 1
ATOM 763 O O . GLY A 1 101 ? -2.763 6.351 6.348 1.00 87.19 101 GLY A O 1
ATOM 764 N N . GLY A 1 102 ? -1.573 4.615 5.543 1.00 85.19 102 GLY A N 1
ATOM 765 C CA . GLY A 1 102 ? -2.688 3.700 5.300 1.00 85.19 102 GLY A CA 1
ATOM 766 C C . GLY A 1 102 ? -2.936 2.666 6.399 1.00 85.19 102 GLY A C 1
ATOM 767 O O . GLY A 1 102 ? -3.760 1.788 6.185 1.00 85.19 102 GLY A O 1
ATOM 768 N N . TRP A 1 103 ? -2.238 2.736 7.540 1.00 88.56 103 TRP A N 1
ATOM 769 C CA . TRP A 1 103 ? -2.233 1.676 8.556 1.00 88.56 103 TRP A CA 1
ATOM 770 C C . TRP A 1 103 ? -3.633 1.315 9.077 1.00 88.56 103 TRP A C 1
ATOM 772 O O . TRP A 1 103 ? -4.359 2.173 9.581 1.00 88.56 103 TRP A O 1
ATOM 782 N N . GLY A 1 104 ? -3.969 0.025 9.054 1.00 84.69 104 GLY A N 1
ATOM 783 C CA . GLY A 1 104 ? -5.262 -0.510 9.475 1.00 84.69 104 GLY A CA 1
ATOM 784 C C . GLY A 1 104 ? -6.127 -1.022 8.313 1.00 84.69 104 GLY A C 1
ATOM 785 O O . GLY A 1 104 ? -5.618 -1.266 7.223 1.00 84.69 104 GLY A O 1
ATOM 786 N N . PRO A 1 105 ? -7.432 -1.248 8.550 1.00 83.69 105 PRO A N 1
ATOM 787 C CA . PRO A 1 105 ? -8.326 -1.851 7.564 1.00 83.69 105 PRO A CA 1
ATOM 788 C C . PRO A 1 105 ? -8.547 -1.002 6.307 1.00 83.69 105 PRO A C 1
ATOM 790 O O . PRO A 1 105 ? -8.730 0.217 6.376 1.00 83.69 105 PRO A O 1
ATOM 793 N N . CYS A 1 106 ? -8.648 -1.675 5.167 1.00 78.00 106 CYS A N 1
ATOM 794 C CA . CYS A 1 106 ? -8.929 -1.076 3.872 1.00 78.00 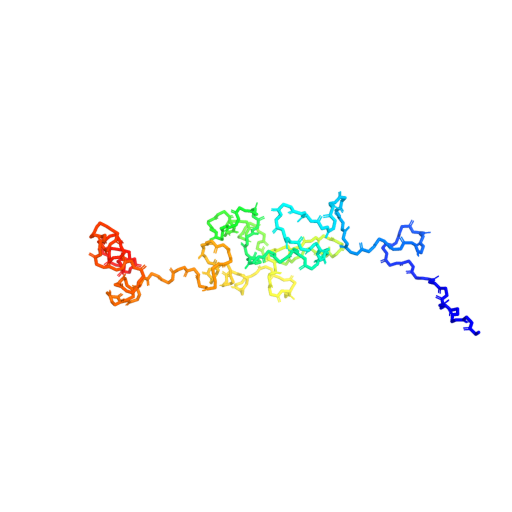106 CYS A CA 1
ATOM 795 C C . CYS A 1 106 ? -10.384 -0.637 3.715 1.00 78.00 106 CYS A C 1
ATOM 797 O O . CYS A 1 106 ? -11.307 -1.267 4.223 1.00 78.00 106 CYS A O 1
ATOM 799 N N . GLY A 1 107 ? -10.608 0.466 2.995 1.00 65.62 107 GLY A N 1
ATOM 800 C CA . GLY A 1 107 ? -11.960 0.984 2.747 1.00 65.62 107 GLY A CA 1
ATOM 801 C C . GLY A 1 107 ? -12.566 1.809 3.876 1.00 65.62 107 GLY A C 1
ATOM 802 O O . GLY A 1 107 ? -13.694 2.281 3.735 1.00 65.62 107 GLY A O 1
ATOM 803 N N . SER A 1 108 ? -11.817 2.065 4.948 1.00 54.75 108 SER A N 1
ATOM 804 C CA . SER A 1 108 ? -12.153 3.131 5.884 1.00 54.75 108 SER A CA 1
ATOM 805 C C . SER A 1 108 ? -11.455 4.413 5.412 1.00 54.75 108 SER A C 1
ATOM 807 O O . SER A 1 108 ? -10.234 4.509 5.546 1.00 54.75 108 SER A O 1
ATOM 809 N N . PRO A 1 109 ? -12.156 5.393 4.802 1.00 46.19 109 PRO A N 1
ATOM 810 C CA . PRO A 1 109 ? -11.574 6.710 4.567 1.00 46.19 109 PRO A CA 1
ATOM 811 C C . PRO A 1 109 ? -11.241 7.311 5.937 1.00 46.19 109 PRO A C 1
ATOM 813 O O . PRO A 1 109 ? -12.118 7.790 6.651 1.00 46.19 109 PRO A O 1
ATOM 816 N N . GLY A 1 110 ? -9.972 7.190 6.317 1.00 50.03 110 GLY A N 1
ATOM 817 C CA . GLY A 1 110 ? -9.546 7.263 7.705 1.00 50.03 110 GLY A CA 1
ATOM 818 C C . GLY A 1 110 ? -9.685 5.894 8.359 1.00 50.03 110 GLY A C 1
ATOM 819 O O . GLY A 1 110 ? -10.784 5.495 8.752 1.00 50.03 110 GLY A O 1
ATOM 820 N N . ALA A 1 111 ? -8.559 5.186 8.509 1.00 50.16 111 ALA A N 1
ATOM 821 C CA . ALA A 1 111 ? -8.359 4.300 9.652 1.00 50.16 111 ALA A CA 1
ATOM 822 C C . ALA A 1 111 ? -9.014 4.989 10.842 1.00 50.16 111 ALA A C 1
ATOM 824 O O . ALA A 1 111 ? -8.659 6.145 11.068 1.00 50.16 111 ALA A O 1
ATOM 825 N N . GLU A 1 112 ? -10.043 4.372 11.442 1.00 57.91 112 GLU A N 1
ATOM 826 C CA . GLU A 1 112 ? -10.907 5.032 12.422 1.00 57.91 112 GLU A CA 1
ATOM 827 C C . GLU A 1 112 ? -10.036 5.888 13.325 1.00 57.91 112 GLU A C 1
ATOM 829 O O . GLU A 1 112 ? -9.268 5.340 14.121 1.00 57.91 112 GLU A O 1
ATOM 834 N N . GLU A 1 113 ? -10.064 7.208 13.103 1.00 59.53 113 GLU A N 1
ATOM 835 C CA . GLU A 1 113 ? -9.199 8.104 13.848 1.00 59.53 113 GLU A CA 1
ATOM 836 C C . GLU A 1 113 ? -9.507 7.764 15.303 1.00 59.53 113 GLU A C 1
ATOM 838 O O . GLU A 1 113 ? -10.700 7.729 15.655 1.00 59.53 113 GLU A O 1
ATOM 843 N N . PRO A 1 114 ? -8.500 7.392 16.123 1.00 64.44 114 PRO A N 1
ATOM 844 C CA . PRO A 1 114 ? -8.762 7.157 17.527 1.00 64.44 114 PRO A CA 1
ATOM 845 C C . PRO A 1 114 ? -9.543 8.380 17.990 1.00 64.44 114 PRO A C 1
ATOM 847 O O . PRO A 1 114 ? -9.157 9.495 17.619 1.00 64.44 114 PRO A O 1
ATOM 850 N N . PRO A 1 115 ? -10.693 8.180 18.646 1.00 64.75 115 PRO A N 1
ATOM 851 C CA . PRO A 1 115 ? -11.674 9.235 18.830 1.00 64.75 115 PRO A CA 1
ATOM 852 C C . PRO A 1 115 ? -10.948 10.454 19.402 1.00 64.75 115 PRO A C 1
ATOM 854 O O . PRO A 1 115 ? -10.310 10.375 20.449 1.00 64.75 115 PRO A O 1
ATOM 857 N N . GLN A 1 116 ? -10.934 11.557 18.656 1.00 70.25 116 GLN A N 1
ATOM 858 C CA . GLN A 1 116 ? -10.055 12.696 18.942 1.00 70.25 116 GLN A CA 1
ATOM 859 C C . GLN A 1 116 ? -10.535 13.449 20.186 1.00 70.25 116 GLN A C 1
ATOM 861 O O . GLN A 1 116 ? -9.810 14.251 20.781 1.00 70.25 116 GLN A O 1
ATOM 866 N N . SER A 1 117 ? -11.777 13.191 20.596 1.00 76.62 117 SER A N 1
ATOM 867 C CA . SER A 1 117 ? -12.383 13.762 21.782 1.00 76.62 117 SER A CA 1
ATOM 868 C C . SER A 1 117 ? -13.453 12.855 22.385 1.00 76.62 117 SER A C 1
ATOM 870 O O . SER A 1 117 ? -14.079 12.044 21.704 1.00 76.62 117 SER A O 1
ATOM 872 N N . ILE A 1 118 ? -13.740 13.056 23.674 1.00 82.44 118 ILE 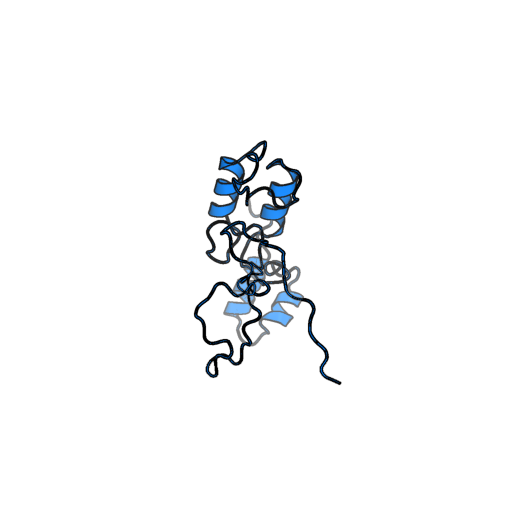A N 1
ATOM 873 C CA . ILE A 1 118 ? -14.876 12.422 24.368 1.00 82.44 118 ILE A CA 1
ATOM 874 C C . ILE A 1 118 ? -16.190 12.636 23.595 1.00 82.44 118 ILE A C 1
ATOM 876 O O . ILE A 1 118 ? -17.052 11.760 23.620 1.00 82.44 118 ILE A O 1
ATOM 880 N N . VAL A 1 119 ? -16.336 13.766 22.888 1.00 84.81 119 VAL A N 1
ATOM 881 C CA . V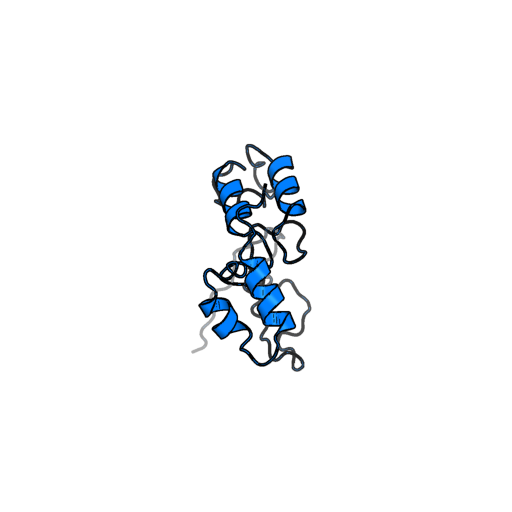AL A 1 119 ? -17.516 14.057 22.061 1.00 84.81 119 VAL A CA 1
ATOM 882 C C . VAL A 1 119 ? -17.615 13.080 20.892 1.00 84.81 119 VAL A C 1
ATOM 884 O O . VAL A 1 119 ? -18.693 12.544 20.676 1.00 84.81 119 VAL A O 1
ATOM 887 N N . ASP A 1 120 ? -16.510 12.744 20.234 1.00 80.44 120 ASP A N 1
ATOM 888 C CA . ASP A 1 120 ? -16.485 11.785 19.121 1.00 80.44 120 ASP A CA 1
ATOM 889 C C . ASP A 1 120 ? -16.944 10.401 19.587 1.00 80.44 120 ASP A C 1
ATOM 891 O O . ASP A 1 120 ? -17.717 9.728 18.908 1.00 80.44 120 ASP A O 1
ATOM 895 N N . CYS A 1 121 ? -16.536 9.988 20.792 1.00 82.62 121 CYS A N 1
ATOM 896 C CA . CYS A 1 121 ? -17.040 8.753 21.384 1.00 82.62 121 CYS A CA 1
ATOM 897 C C . CYS A 1 121 ? -18.533 8.809 21.667 1.00 82.62 121 CYS A C 1
ATOM 899 O O . CYS A 1 121 ? -19.261 7.871 21.356 1.00 82.62 121 CYS A O 1
ATOM 90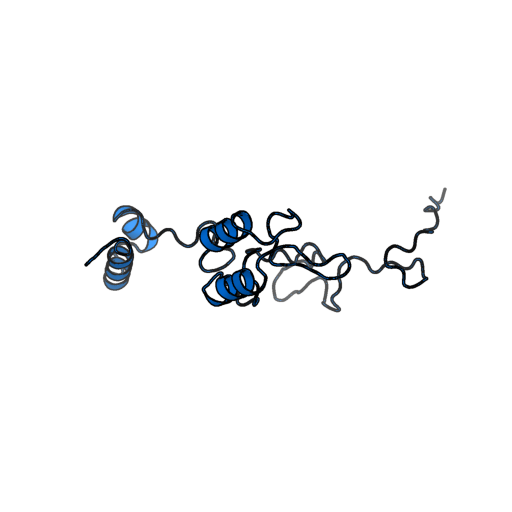1 N N . ILE A 1 122 ? -19.005 9.909 22.244 1.00 87.44 122 ILE A N 1
ATOM 902 C CA . ILE A 1 122 ? -20.427 10.084 22.526 1.00 87.44 122 ILE A CA 1
ATOM 903 C C . ILE A 1 122 ? -21.242 10.063 21.226 1.00 87.44 122 ILE A C 1
ATOM 905 O O . ILE A 1 122 ? -22.301 9.440 21.191 1.00 87.44 122 ILE A O 1
ATOM 909 N N . GLU A 1 123 ? -20.760 10.700 20.161 1.00 83.50 123 GLU A N 1
ATOM 910 C CA . GLU A 1 123 ? -21.425 10.718 18.856 1.00 83.50 123 GLU A CA 1
ATOM 911 C C . GLU A 1 123 ? -21.402 9.345 18.173 1.00 83.50 123 GLU A C 1
ATOM 913 O O . GLU A 1 123 ? -22.378 8.972 17.521 1.00 83.50 123 GLU A O 1
ATOM 918 N N . LYS A 1 124 ? -20.327 8.568 18.357 1.00 76.56 124 LYS A N 1
ATOM 919 C CA . LYS A 1 124 ? -20.130 7.272 17.694 1.00 76.56 124 LYS A CA 1
ATOM 920 C C . LYS A 1 124 ? -20.814 6.100 18.402 1.00 76.56 124 LYS A C 1
ATOM 922 O O . LYS A 1 124 ? -21.319 5.206 17.726 1.00 76.56 124 LYS A O 1
ATOM 927 N N . VAL A 1 125 ? -20.842 6.079 19.738 1.00 83.94 125 VAL A N 1
ATOM 928 C CA . VAL A 1 125 ? -21.401 4.952 20.519 1.00 83.94 125 VAL A CA 1
ATOM 929 C C . VAL A 1 125 ? -22.577 5.320 21.429 1.00 83.94 125 VAL A C 1
ATOM 931 O O . VAL A 1 125 ? -23.260 4.427 21.930 1.00 83.94 125 VAL A O 1
ATOM 934 N N . GLY A 1 126 ? -22.862 6.609 21.625 1.00 80.62 126 GLY A N 1
ATOM 935 C CA . GLY A 1 126 ? -23.951 7.067 22.490 1.00 80.62 126 GLY A CA 1
ATOM 936 C C . GLY A 1 126 ? -23.722 6.796 23.984 1.00 80.62 126 GLY A C 1
ATOM 937 O O . GLY A 1 126 ? -22.673 6.324 24.417 1.00 80.62 126 GLY A O 1
ATOM 938 N N . PHE A 1 127 ? -24.730 7.112 24.804 1.00 81.94 127 PHE A N 1
ATOM 939 C CA . PHE A 1 127 ? -24.704 6.890 26.262 1.00 81.94 127 PHE A CA 1
ATOM 940 C C . PHE A 1 127 ? -25.403 5.596 26.701 1.00 81.94 127 PHE A C 1
ATOM 942 O O . PHE A 1 127 ? -25.395 5.262 27.885 1.00 81.94 127 PHE A O 1
ATOM 949 N N . GLU A 1 128 ? -26.053 4.898 25.769 1.00 83.69 128 GLU A N 1
ATOM 950 C CA . GLU A 1 128 ? -26.905 3.742 26.070 1.00 83.69 128 GLU A CA 1
ATOM 951 C C . GLU A 1 128 ? -26.091 2.466 26.342 1.00 83.69 128 GLU A C 1
ATOM 953 O O . GLU A 1 128 ? -26.582 1.552 27.003 1.00 83.69 128 GLU A O 1
ATOM 958 N N . GLU A 1 129 ? -24.825 2.432 25.912 1.00 82.25 129 GLU A N 1
ATOM 959 C CA . GLU A 1 129 ? -23.905 1.308 26.095 1.00 82.25 129 GLU A CA 1
ATOM 960 C C . GLU A 1 129 ? -22.623 1.755 26.834 1.00 82.25 129 GLU A C 1
ATOM 962 O O . GLU A 1 129 ? -21.617 2.084 26.199 1.00 82.25 129 GLU A O 1
ATOM 967 N N . PRO A 1 130 ? -22.619 1.775 28.184 1.00 82.25 130 PRO A N 1
ATOM 968 C CA . PRO A 1 130 ? -21.517 2.341 28.970 1.00 82.25 130 PRO A CA 1
ATOM 969 C C . PRO A 1 130 ? -20.188 1.597 28.783 1.00 82.25 130 PRO A C 1
ATOM 971 O O . PRO A 1 130 ? -19.136 2.229 28.829 1.00 82.25 130 PRO A O 1
ATOM 974 N N . ASP A 1 131 ? -20.223 0.290 28.511 1.00 87.38 131 ASP A N 1
ATOM 975 C CA . ASP A 1 131 ? -19.017 -0.511 28.265 1.00 87.38 131 ASP A CA 1
ATOM 976 C C . ASP A 1 131 ? -18.357 -0.153 26.924 1.00 87.38 131 ASP A C 1
ATOM 978 O O . ASP A 1 131 ? -17.131 -0.098 26.824 1.00 87.38 131 ASP A O 1
ATOM 982 N N . LYS A 1 132 ? -19.162 0.158 25.899 1.00 82.50 132 LYS A N 1
ATOM 983 C CA . LYS A 1 132 ? -18.659 0.621 24.598 1.00 82.50 132 LYS A CA 1
ATOM 984 C C . LYS A 1 132 ? -18.127 2.047 24.680 1.00 82.50 132 LYS A C 1
ATOM 986 O O . LYS A 1 132 ? -17.098 2.343 24.081 1.00 82.50 132 LYS A O 1
ATOM 991 N N . LEU A 1 133 ? -18.786 2.912 25.454 1.00 85.25 133 LEU A N 1
ATOM 992 C CA . LEU A 1 133 ? -18.309 4.270 25.716 1.00 85.25 133 LEU A CA 1
ATOM 993 C C . LEU A 1 133 ? -16.986 4.263 26.488 1.00 85.25 133 LEU A C 1
ATOM 995 O O . LEU A 1 133 ? -16.075 5.001 26.125 1.00 85.25 133 LEU A O 1
ATOM 999 N N . ALA A 1 134 ? -16.845 3.394 27.490 1.00 84.56 134 ALA A N 1
ATOM 1000 C CA . ALA A 1 134 ? -15.585 3.206 28.200 1.00 84.56 134 ALA A CA 1
ATOM 1001 C C . ALA A 1 134 ? -14.481 2.708 27.257 1.00 84.56 134 ALA A C 1
ATOM 1003 O O . ALA A 1 134 ? -13.430 3.331 27.186 1.00 84.56 134 ALA A O 1
ATOM 1004 N N . ALA A 1 135 ? -14.732 1.658 26.466 1.00 81.56 135 ALA A N 1
ATOM 1005 C CA . ALA A 1 135 ? -13.754 1.148 25.502 1.00 81.56 135 ALA A CA 1
ATOM 1006 C C . ALA A 1 135 ? -13.331 2.206 24.464 1.00 81.56 135 ALA A C 1
ATOM 1008 O O . ALA A 1 135 ? -12.157 2.298 24.117 1.00 81.56 135 ALA A O 1
ATOM 1009 N N . CYS A 1 136 ? -14.274 3.036 24.013 1.00 78.44 136 CYS A N 1
ATOM 1010 C CA . CYS A 1 136 ? -14.010 4.141 23.099 1.00 78.44 136 CYS A CA 1
ATOM 1011 C C . CYS A 1 136 ? -13.133 5.233 23.741 1.00 78.44 136 CYS A C 1
ATOM 1013 O O . CYS A 1 136 ? -12.180 5.704 23.125 1.00 78.44 136 CYS A O 1
ATOM 1015 N N . ILE A 1 137 ? -13.409 5.616 24.992 1.00 83.25 137 ILE A N 1
ATOM 1016 C CA . ILE A 1 137 ? -12.613 6.618 25.719 1.00 83.25 137 ILE A CA 1
ATOM 1017 C C . ILE A 1 137 ? -11.205 6.087 26.023 1.00 83.25 137 ILE A C 1
ATOM 1019 O O . ILE A 1 137 ? -10.232 6.825 25.898 1.00 83.25 137 ILE A O 1
ATOM 1023 N N . GLU A 1 138 ? -11.067 4.808 26.368 1.00 80.56 138 GLU A N 1
ATOM 1024 C CA . GLU A 1 138 ? -9.758 4.175 26.582 1.00 80.56 138 GLU A CA 1
ATOM 1025 C C . GLU A 1 138 ? -8.940 4.096 25.280 1.00 80.56 138 GLU A C 1
ATOM 1027 O O . GLU A 1 138 ? -7.715 4.213 25.303 1.00 80.56 138 GLU A O 1
ATOM 1032 N N . ALA A 1 139 ? -9.602 3.998 24.122 1.00 72.50 139 ALA A N 1
ATOM 1033 C CA . ALA A 1 139 ? -8.947 4.058 22.815 1.00 72.50 139 ALA A CA 1
ATOM 1034 C C . ALA A 1 139 ? -8.370 5.451 22.471 1.00 72.50 139 ALA A C 1
ATOM 1036 O O . ALA A 1 139 ? -7.557 5.557 21.553 1.00 72.50 139 ALA A O 1
ATOM 1037 N N . MET A 1 140 ? -8.700 6.507 23.232 1.00 66.56 140 MET A N 1
ATOM 1038 C CA . MET A 1 140 ? -8.045 7.829 23.134 1.00 66.56 140 MET A CA 1
ATOM 1039 C C . MET A 1 140 ? -6.602 7.817 23.655 1.00 66.56 140 MET A C 1
ATOM 1041 O O . MET A 1 140 ? -5.851 8.766 23.432 1.00 66.56 140 MET A O 1
ATOM 1045 N N . ILE A 1 141 ? -6.201 6.761 24.370 1.00 56.09 141 ILE A N 1
ATOM 1046 C CA . ILE A 1 141 ? -4.918 6.650 25.076 1.00 56.09 141 ILE A CA 1
ATOM 1047 C C . ILE A 1 141 ? -3.963 5.732 24.289 1.00 56.09 141 ILE A C 1
ATOM 1049 O O . ILE A 1 141 ? -3.324 4.840 24.836 1.00 56.09 141 ILE A O 1
ATOM 1053 N N . ILE A 1 142 ? -3.819 5.957 22.979 1.00 51.56 142 ILE A N 1
ATOM 1054 C CA . ILE A 1 142 ? -2.649 5.468 22.212 1.00 51.56 142 ILE A CA 1
ATOM 1055 C C . ILE A 1 142 ? -1.721 6.641 21.847 1.00 51.56 142 ILE A C 1
ATOM 1057 O O . ILE A 1 142 ? -1.027 6.642 20.841 1.00 51.56 142 ILE A O 1
ATOM 1061 N N . VAL A 1 143 ? -1.650 7.655 22.716 1.00 51.75 143 VAL A N 1
ATOM 1062 C CA . VAL A 1 143 ? -0.459 8.509 22.850 1.00 51.75 143 VAL A CA 1
ATOM 1063 C C . VAL A 1 143 ? -0.165 8.701 24.340 1.00 51.75 143 VAL A C 1
ATOM 1065 O O . VAL A 1 143 ? -0.428 9.745 24.926 1.00 51.75 143 VAL A O 1
ATOM 1068 N N . GLY A 1 144 ? 0.405 7.670 24.962 1.00 50.44 144 GLY A N 1
ATOM 1069 C CA . GLY A 1 144 ? 1.209 7.827 26.174 1.00 50.44 144 GLY A CA 1
ATOM 1070 C C . GLY A 1 144 ? 0.543 7.475 27.505 1.00 50.44 144 GLY A C 1
ATOM 1071 O O . GLY A 1 144 ? -0.093 8.303 28.148 1.00 50.44 144 GLY A O 1
ATOM 1072 N N . THR A 1 145 ? 0.900 6.302 28.019 1.00 35.56 145 THR A N 1
ATOM 1073 C CA . THR A 1 145 ? 1.224 6.111 29.443 1.00 35.56 145 THR A CA 1
ATOM 1074 C C . THR A 1 145 ? 2.568 5.363 29.520 1.00 35.56 145 THR A C 1
ATOM 1076 O O . THR A 1 145 ? 2.858 4.627 28.578 1.00 35.56 145 THR A O 1
ATOM 1079 N N . PRO A 1 146 ? 3.413 5.621 30.542 1.00 50.44 146 PRO A N 1
ATOM 1080 C CA . PRO A 1 146 ? 4.867 5.376 30.524 1.00 50.44 146 PRO A CA 1
ATOM 1081 C C . PRO A 1 146 ? 5.306 3.919 30.358 1.00 50.44 146 PRO A C 1
ATOM 1083 O O . PRO A 1 146 ? 4.566 3.018 30.809 1.00 50.44 146 PRO A O 1
#

Radius of gyration: 22.97 Å; chains: 1; bounding box: 44×30×75 Å

pLDDT: mean 76.66, std 16.26, range [35.56, 97.56]

Sequence (146 aa):
MAIEAHPDTFDLDGDGDDDEPTPDRDRGNRISVETELVDLGAYEHVSVCPADFDGDQIVGFADLLQLLANWGPCPAPPTECPWDIDASDDVGFTDLLVVLGGWGPCGSPGAEEPPQSIVDCIEKVGFEEPDKLAACIEAMIIVGTP